Protein AF-A0A0D5ZCA6-F1 (afdb_monomer_lite)

Organism: Paenibacillus polymyxa (strain SC2) (NCBI:txid886882)

Structure (mmCIF, N/CA/C/O backbone):
data_AF-A0A0D5ZCA6-F1
#
_entry.id   AF-A0A0D5ZCA6-F1
#
loop_
_atom_site.group_PDB
_atom_site.id
_atom_site.type_symbol
_atom_site.label_atom_id
_atom_site.label_alt_id
_atom_site.label_comp_id
_atom_site.label_asym_id
_atom_site.label_entity_id
_atom_site.label_seq_id
_atom_site.pdbx_PDB_ins_code
_atom_site.Cartn_x
_atom_site.Cartn_y
_atom_site.Cartn_z
_atom_site.occupancy
_atom_site.B_iso_or_equiv
_atom_site.auth_seq_id
_atom_site.auth_comp_id
_atom_site.auth_asym_id
_atom_site.auth_atom_id
_atom_site.pdbx_PDB_model_num
ATOM 1 N N . MET A 1 1 ? 15.535 -2.802 -39.817 1.00 53.00 1 MET A N 1
ATOM 2 C CA . MET A 1 1 ? 14.939 -2.627 -38.471 1.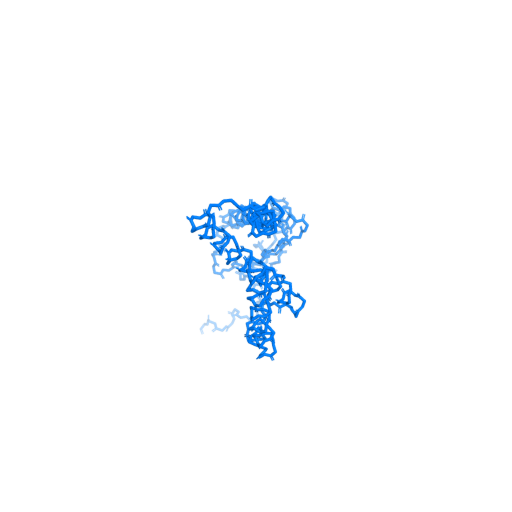00 53.00 1 MET A CA 1
ATOM 3 C C . MET A 1 1 ? 15.968 -3.081 -37.441 1.00 53.00 1 MET A C 1
ATOM 5 O O . MET A 1 1 ? 16.501 -4.169 -37.604 1.00 53.00 1 MET A O 1
ATOM 9 N N . ASN A 1 2 ? 16.336 -2.241 -36.466 1.00 71.12 2 ASN A N 1
ATOM 10 C CA . ASN A 1 2 ? 17.387 -2.561 -35.486 1.00 71.12 2 ASN A CA 1
ATOM 11 C C . ASN A 1 2 ? 17.012 -3.840 -34.716 1.00 71.12 2 ASN A C 1
ATOM 13 O O . ASN A 1 2 ? 16.015 -3.828 -34.000 1.00 71.12 2 ASN A O 1
ATOM 17 N N . ILE A 1 3 ? 17.813 -4.908 -34.817 1.00 79.62 3 ILE A N 1
ATOM 18 C CA . ILE A 1 3 ? 17.619 -6.198 -34.111 1.00 79.62 3 ILE A CA 1
ATOM 19 C C . ILE A 1 3 ? 17.320 -5.984 -32.616 1.00 79.62 3 ILE A C 1
ATOM 21 O O . ILE A 1 3 ? 16.489 -6.660 -32.030 1.00 79.62 3 ILE A O 1
ATOM 25 N N . MET A 1 4 ? 17.917 -4.956 -32.016 1.00 76.25 4 MET A N 1
ATOM 26 C CA . MET A 1 4 ? 17.684 -4.535 -30.630 1.00 76.25 4 MET A CA 1
ATOM 27 C C . MET A 1 4 ? 16.240 -4.140 -30.317 1.00 76.25 4 MET A C 1
ATOM 29 O O . MET A 1 4 ? 15.723 -4.497 -29.267 1.00 76.25 4 MET A O 1
ATOM 33 N N . ILE A 1 5 ? 15.581 -3.420 -31.224 1.00 77.94 5 ILE A N 1
ATOM 34 C CA . ILE A 1 5 ? 14.174 -3.045 -31.056 1.00 77.94 5 ILE A CA 1
ATOM 35 C C . ILE A 1 5 ? 13.321 -4.318 -31.061 1.00 77.94 5 ILE A C 1
ATOM 37 O O . ILE A 1 5 ? 12.431 -4.475 -30.233 1.00 77.94 5 ILE A O 1
ATOM 41 N N . MET A 1 6 ? 13.658 -5.275 -31.928 1.00 84.75 6 MET A N 1
ATOM 42 C CA . MET A 1 6 ? 13.001 -6.579 -31.969 1.00 84.75 6 MET A CA 1
ATOM 43 C C . MET A 1 6 ? 13.236 -7.385 -30.683 1.00 84.75 6 MET A C 1
ATOM 45 O O . MET A 1 6 ? 12.298 -7.987 -30.176 1.00 84.75 6 MET A O 1
ATOM 49 N N . VAL A 1 7 ? 14.441 -7.334 -30.102 1.00 85.56 7 VAL A N 1
ATOM 50 C CA . VAL A 1 7 ? 14.742 -7.946 -28.793 1.00 85.56 7 VAL A CA 1
ATOM 51 C C . VAL A 1 7 ? 13.946 -7.283 -27.665 1.00 85.56 7 VAL A C 1
ATOM 53 O O . VAL A 1 7 ? 13.413 -7.984 -26.810 1.00 85.56 7 VAL A O 1
ATOM 56 N N . GLN A 1 8 ? 13.809 -5.955 -27.667 1.00 85.44 8 GLN A N 1
ATOM 57 C CA . GLN A 1 8 ? 13.038 -5.226 -26.653 1.00 85.44 8 GLN A CA 1
ATOM 58 C C . GLN A 1 8 ? 11.536 -5.504 -26.746 1.00 85.44 8 GLN A C 1
ATOM 60 O O . GLN A 1 8 ? 10.893 -5.743 -25.728 1.00 85.44 8 GLN A O 1
ATOM 65 N N . PHE A 1 9 ? 10.954 -5.510 -27.944 1.00 87.75 9 PHE A N 1
ATOM 66 C CA . PHE A 1 9 ? 9.542 -5.872 -28.096 1.00 87.75 9 PHE A CA 1
ATOM 67 C C . PHE A 1 9 ? 9.306 -7.373 -27.890 1.00 87.75 9 PHE A C 1
ATOM 69 O O . PHE A 1 9 ? 8.279 -7.758 -27.337 1.00 87.75 9 PHE A O 1
ATOM 76 N N . GLY A 1 10 ? 10.272 -8.219 -28.257 1.00 90.31 10 GLY A N 1
ATOM 77 C CA . GLY A 1 10 ? 10.241 -9.652 -27.974 1.00 90.31 10 GLY A CA 1
ATOM 78 C C . GLY A 1 10 ? 10.271 -9.949 -26.474 1.00 90.31 10 GLY A C 1
ATOM 79 O O . GLY A 1 10 ? 9.495 -10.777 -26.000 1.00 90.31 10 GLY A O 1
ATOM 80 N N . SER A 1 11 ? 11.095 -9.231 -25.703 1.00 89.62 11 SER A N 1
ATOM 81 C CA . SER A 1 11 ? 11.112 -9.364 -24.243 1.00 89.62 11 SER A CA 1
ATOM 82 C C . SER A 1 11 ? 9.822 -8.841 -23.613 1.00 89.62 11 SER A C 1
ATOM 84 O O . SER A 1 11 ? 9.292 -9.498 -22.720 1.00 89.62 11 SER A O 1
ATOM 86 N N . LEU A 1 12 ? 9.261 -7.731 -24.111 1.00 91.25 12 LEU A N 1
ATOM 87 C CA . LEU A 1 12 ? 7.948 -7.245 -23.671 1.00 91.25 12 LEU A CA 1
ATOM 88 C C . LEU A 1 12 ? 6.871 -8.312 -23.875 1.00 91.25 12 LEU A C 1
ATOM 90 O O . LEU A 1 12 ? 6.112 -8.600 -22.953 1.00 91.25 12 LEU A O 1
ATOM 94 N N . PHE A 1 13 ? 6.833 -8.916 -25.065 1.00 93.25 13 PHE A N 1
ATOM 95 C CA . PHE A 1 13 ? 5.880 -9.968 -25.396 1.00 93.25 13 PHE A CA 1
ATOM 96 C C . PHE A 1 13 ? 6.045 -11.190 -24.486 1.00 93.25 13 PHE A C 1
ATOM 98 O O . PHE A 1 13 ? 5.057 -11.688 -23.952 1.00 93.25 13 PHE A O 1
ATOM 105 N N . LEU A 1 14 ? 7.283 -11.631 -24.245 1.00 92.31 14 LEU A N 1
ATOM 106 C CA . LEU A 1 14 ? 7.569 -12.754 -23.351 1.00 92.31 14 LEU A CA 1
ATOM 107 C C . LEU A 1 14 ? 7.113 -12.469 -21.911 1.00 92.31 14 LEU A C 1
ATOM 109 O O . LEU A 1 14 ? 6.437 -13.297 -21.304 1.00 92.31 14 LEU A O 1
ATOM 113 N N . ILE A 1 15 ? 7.444 -11.292 -21.371 1.00 92.31 15 ILE A N 1
ATOM 114 C CA . ILE A 1 15 ? 7.051 -10.890 -20.012 1.00 92.31 15 ILE A CA 1
ATOM 115 C C . ILE A 1 15 ? 5.523 -10.788 -19.914 1.00 92.31 15 ILE A C 1
ATOM 117 O O . ILE A 1 15 ? 4.931 -11.262 -18.942 1.00 92.31 15 ILE A O 1
ATOM 121 N N . PHE A 1 16 ? 4.871 -10.224 -20.933 1.00 93.31 16 PHE A N 1
ATOM 122 C CA . PHE A 1 16 ? 3.415 -10.146 -20.998 1.00 93.31 16 PHE A CA 1
ATOM 123 C C . PHE A 1 16 ? 2.771 -11.537 -21.048 1.00 93.31 16 PHE A C 1
ATOM 125 O O . PHE A 1 16 ? 1.800 -11.787 -20.338 1.00 93.31 16 PHE A O 1
ATOM 132 N N . PHE A 1 17 ? 3.332 -12.464 -21.826 1.00 93.25 17 PHE A N 1
ATOM 133 C CA . PHE A 1 17 ? 2.848 -13.841 -21.908 1.00 93.25 17 PHE A CA 1
ATOM 134 C C . PHE A 1 17 ? 2.965 -14.572 -20.563 1.00 93.25 17 PHE A C 1
ATOM 136 O O . PHE A 1 17 ? 2.013 -15.219 -20.127 1.00 93.25 17 PHE A O 1
ATOM 143 N N . ILE A 1 18 ? 4.083 -14.398 -19.850 1.00 90.88 18 ILE A N 1
ATOM 144 C CA . ILE A 1 18 ? 4.253 -14.928 -18.487 1.00 90.88 18 ILE A CA 1
ATOM 145 C C . ILE A 1 18 ? 3.191 -14.338 -17.549 1.00 90.88 18 ILE A C 1
ATOM 147 O O . ILE A 1 18 ? 2.520 -15.081 -16.830 1.00 90.88 18 ILE A O 1
ATOM 151 N N . ALA A 1 19 ? 2.987 -13.019 -17.577 1.00 89.00 19 ALA A N 1
ATOM 152 C CA . ALA A 1 19 ? 1.969 -12.365 -16.757 1.00 89.00 19 ALA A CA 1
ATOM 153 C C . ALA A 1 19 ? 0.547 -12.844 -17.092 1.00 89.00 19 ALA A C 1
ATOM 155 O O . ALA A 1 19 ? -0.269 -13.034 -16.188 1.00 89.00 19 ALA A O 1
ATOM 156 N N . PHE A 1 20 ? 0.260 -13.101 -18.369 1.00 90.19 20 PHE A N 1
ATOM 157 C CA . PHE A 1 20 ? -1.011 -13.659 -18.816 1.00 90.19 20 PHE A CA 1
ATOM 158 C C . PHE A 1 20 ? -1.242 -15.077 -18.275 1.00 90.19 20 PHE A C 1
ATOM 160 O O . PHE A 1 20 ? -2.344 -15.378 -17.808 1.00 90.19 20 PHE A O 1
ATOM 167 N N . ILE A 1 21 ? -0.213 -15.932 -18.273 1.00 89.62 21 ILE A N 1
ATOM 168 C CA . ILE A 1 21 ? -0.284 -17.270 -17.663 1.00 89.62 21 ILE A CA 1
ATOM 169 C C . ILE A 1 21 ? -0.546 -17.155 -16.157 1.00 89.62 21 ILE A C 1
ATOM 171 O O . ILE A 1 21 ? -1.453 -17.812 -15.641 1.00 89.62 21 ILE A O 1
ATOM 175 N N . LEU A 1 22 ? 0.186 -16.283 -15.454 1.00 85.75 22 LEU A N 1
ATOM 176 C CA . LEU A 1 22 ? -0.011 -16.053 -14.018 1.00 85.75 22 LEU A CA 1
ATOM 177 C C . LEU A 1 22 ? -1.433 -15.569 -13.710 1.00 85.75 22 LEU A C 1
ATOM 179 O O . LEU A 1 22 ? -2.072 -16.083 -12.791 1.00 85.75 22 LEU A O 1
ATOM 183 N N . TYR A 1 23 ? -1.973 -14.647 -14.506 1.00 86.62 23 TYR A N 1
ATOM 184 C CA . TYR A 1 23 ? -3.355 -14.198 -14.353 1.00 86.62 23 TYR A CA 1
ATOM 185 C C . TYR A 1 23 ? -4.365 -15.331 -14.602 1.00 86.62 23 TYR A C 1
ATOM 187 O O . TYR A 1 23 ? -5.275 -15.550 -13.794 1.00 86.62 23 TYR A O 1
ATOM 195 N N . SER A 1 24 ? -4.174 -16.080 -15.693 1.00 86.38 24 SER A N 1
ATOM 196 C CA . SER A 1 24 ? -5.063 -17.168 -16.125 1.00 86.38 24 SER A CA 1
ATOM 197 C C . SER A 1 24 ? -5.084 -18.337 -15.144 1.00 86.38 24 SER A C 1
ATOM 199 O O . SER A 1 24 ? -6.135 -18.938 -14.929 1.00 86.38 24 SER A O 1
ATOM 201 N N . SER A 1 25 ? -3.958 -18.609 -14.482 1.00 85.44 25 SER A N 1
ATOM 202 C CA . SER A 1 25 ? -3.848 -19.635 -13.438 1.00 85.44 25 SER A CA 1
ATOM 203 C C . SER A 1 25 ? -4.675 -19.330 -12.181 1.00 85.44 25 SER A C 1
ATOM 205 O O . SER A 1 25 ? -4.820 -20.193 -11.319 1.00 85.44 25 SER A O 1
ATOM 207 N N . ARG A 1 26 ? -5.244 -18.118 -12.063 1.00 82.12 26 ARG A N 1
ATOM 208 C CA . ARG A 1 26 ? -6.082 -17.678 -10.933 1.00 82.12 26 ARG A CA 1
ATOM 209 C C . ARG A 1 26 ? -5.415 -17.832 -9.561 1.00 82.12 26 ARG A C 1
ATOM 211 O O . ARG A 1 26 ? -6.122 -17.826 -8.556 1.00 82.12 26 ARG A O 1
ATOM 218 N N . LEU A 1 27 ? -4.081 -17.882 -9.493 1.00 76.19 27 LEU A N 1
ATOM 219 C CA . LEU A 1 27 ? -3.329 -17.952 -8.229 1.00 76.19 27 LEU A CA 1
ATOM 220 C C . LEU A 1 27 ? -3.713 -16.826 -7.256 1.00 76.19 27 LEU A C 1
ATOM 222 O O . LEU A 1 27 ? -3.739 -17.016 -6.046 1.00 76.19 27 LEU A O 1
ATOM 226 N N . TRP A 1 28 ? -4.110 -15.670 -7.787 1.00 71.94 28 TRP A N 1
ATOM 227 C CA . TRP A 1 28 ? -4.589 -14.530 -7.010 1.00 71.94 28 TRP A CA 1
ATOM 228 C C . TRP A 1 28 ? -5.904 -14.777 -6.252 1.00 71.94 28 TRP A C 1
ATOM 230 O O . TRP A 1 28 ? -6.159 -14.106 -5.257 1.00 71.94 28 TRP A O 1
ATOM 240 N N . LYS A 1 29 ? -6.735 -15.743 -6.668 1.00 76.88 29 LYS A N 1
ATOM 241 C CA . LYS A 1 29 ? -7.964 -16.087 -5.934 1.00 76.88 29 LYS A CA 1
ATOM 242 C C . LYS A 1 29 ? -7.675 -16.770 -4.600 1.00 76.88 29 LYS A C 1
ATOM 244 O O . LYS A 1 29 ? -8.510 -16.700 -3.708 1.00 76.88 29 LYS A O 1
ATOM 249 N N . VAL A 1 30 ? -6.509 -17.404 -4.461 1.00 73.25 30 VAL A N 1
ATOM 250 C CA . VAL A 1 30 ? -6.130 -18.143 -3.248 1.00 73.25 30 VAL A CA 1
ATOM 251 C C . VAL A 1 30 ? -5.893 -17.198 -2.067 1.00 73.25 30 VAL A C 1
ATOM 253 O O . VAL A 1 30 ? -6.158 -17.573 -0.932 1.00 73.25 30 VAL A O 1
ATOM 256 N N . SER A 1 31 ? -5.447 -15.961 -2.313 1.00 67.31 31 SER A N 1
ATOM 257 C CA . SER A 1 31 ? -5.185 -14.998 -1.237 1.00 67.31 31 SER A CA 1
ATOM 258 C C . SER A 1 31 ? -6.423 -14.225 -0.784 1.00 67.31 31 SER A C 1
ATOM 260 O O . SER A 1 31 ? -6.408 -13.692 0.318 1.00 67.31 31 SER A O 1
ATOM 262 N N . GLY A 1 32 ? -7.475 -14.113 -1.606 1.00 67.81 32 GLY A N 1
ATOM 263 C CA . GLY A 1 32 ? -8.698 -13.355 -1.285 1.00 67.81 32 GLY A CA 1
ATOM 264 C C . GLY A 1 32 ? -8.504 -11.848 -1.036 1.00 67.81 32 GLY A C 1
ATOM 265 O O . GLY A 1 32 ? -9.475 -11.143 -0.781 1.00 67.81 32 GLY A O 1
ATOM 266 N N . LEU A 1 33 ? -7.267 -11.347 -1.119 1.00 66.19 33 LEU A N 1
ATOM 267 C CA . LEU A 1 33 ? -6.875 -9.986 -0.739 1.00 66.19 33 LEU A CA 1
ATOM 268 C C . LEU A 1 33 ? -7.038 -8.960 -1.866 1.00 66.19 33 LEU A C 1
ATOM 270 O O . LEU A 1 33 ? -7.032 -7.763 -1.597 1.00 66.19 33 LEU A O 1
ATOM 274 N N . PHE A 1 34 ? -7.158 -9.407 -3.118 1.00 74.44 34 PHE A N 1
ATOM 275 C CA . PHE A 1 34 ? -7.150 -8.523 -4.283 1.00 74.44 34 PHE A CA 1
ATOM 276 C C . PHE A 1 34 ? -8.314 -8.819 -5.226 1.00 74.44 34 PHE A C 1
ATOM 278 O O . PHE A 1 34 ? -8.567 -9.975 -5.582 1.00 74.44 34 PHE A O 1
ATOM 285 N N . GLY A 1 35 ? -9.002 -7.761 -5.665 1.00 80.12 35 GLY A N 1
ATOM 286 C CA . GLY A 1 35 ? -9.995 -7.850 -6.727 1.00 80.12 35 GLY A CA 1
ATOM 287 C C . GLY A 1 35 ? -9.344 -8.169 -8.075 1.00 80.12 35 GLY A C 1
ATOM 288 O O . GLY A 1 35 ? -8.170 -7.886 -8.306 1.00 80.12 35 GLY A O 1
ATOM 289 N N . SER A 1 36 ? -10.115 -8.734 -9.009 1.00 81.00 36 SER A N 1
ATOM 290 C CA . SER A 1 36 ? -9.602 -9.071 -10.349 1.00 81.00 36 SER A CA 1
ATOM 291 C C . SER A 1 36 ? -9.023 -7.859 -11.098 1.00 81.00 36 SER A C 1
ATOM 293 O O . SER A 1 36 ? -8.007 -7.997 -11.778 1.00 81.00 36 SER A O 1
ATOM 295 N N . SER A 1 37 ? -9.618 -6.673 -10.927 1.00 83.44 37 SER A N 1
ATOM 296 C CA . SER A 1 37 ? -9.130 -5.401 -11.476 1.00 83.44 37 SER A CA 1
ATOM 297 C C . SER A 1 37 ? -7.778 -4.993 -10.894 1.00 83.44 37 SER A C 1
ATOM 299 O O . SER A 1 37 ? -6.893 -4.549 -11.628 1.00 83.44 37 SER A O 1
ATOM 301 N N . ASP A 1 38 ? -7.603 -5.175 -9.585 1.00 83.94 38 ASP A N 1
ATOM 302 C CA . ASP A 1 38 ? -6.389 -4.779 -8.872 1.00 83.94 38 ASP A CA 1
ATOM 303 C C . ASP A 1 38 ? -5.223 -5.665 -9.293 1.00 83.94 38 ASP A C 1
ATOM 305 O O . ASP A 1 38 ? -4.134 -5.171 -9.581 1.00 83.94 38 ASP A O 1
ATOM 309 N N . VAL A 1 39 ? -5.477 -6.969 -9.430 1.00 85.94 39 VAL A N 1
ATOM 310 C CA . VAL A 1 39 ? -4.483 -7.942 -9.894 1.00 85.94 39 VAL A CA 1
ATOM 311 C C . VAL A 1 39 ? -4.025 -7.628 -11.316 1.00 85.94 39 VAL A C 1
ATOM 313 O O . VAL A 1 39 ? -2.822 -7.620 -11.567 1.00 85.94 39 VAL A O 1
ATOM 316 N N . ILE A 1 40 ? -4.948 -7.329 -12.240 1.00 87.94 40 ILE A N 1
ATOM 317 C CA . ILE A 1 40 ? -4.586 -6.938 -13.615 1.00 87.94 40 ILE A CA 1
ATOM 318 C C . ILE A 1 40 ? -3.726 -5.674 -13.593 1.00 87.94 40 ILE A C 1
ATOM 320 O O . ILE A 1 40 ? -2.693 -5.620 -14.259 1.00 87.94 40 ILE A O 1
ATOM 324 N N . SER A 1 41 ? -4.128 -4.669 -12.811 1.00 87.56 41 SER A N 1
ATOM 325 C CA . SER A 1 41 ? -3.387 -3.413 -12.692 1.00 87.56 41 SER A CA 1
ATOM 326 C C . SER A 1 41 ? -1.973 -3.638 -12.150 1.00 87.56 41 SER A C 1
ATOM 328 O O . SER A 1 41 ? -1.014 -3.108 -12.711 1.00 87.56 41 SER A O 1
ATOM 330 N N . ILE A 1 42 ? -1.818 -4.456 -11.105 1.00 87.25 42 ILE A N 1
ATOM 331 C CA . ILE A 1 42 ? -0.514 -4.800 -10.521 1.00 87.25 42 ILE A CA 1
ATOM 332 C C . ILE A 1 42 ? 0.348 -5.561 -11.533 1.00 87.25 42 ILE A C 1
ATOM 334 O O . ILE A 1 42 ? 1.505 -5.197 -11.735 1.00 87.25 42 ILE A O 1
ATOM 338 N N . LEU A 1 43 ? -0.210 -6.577 -12.199 1.00 89.44 43 LEU A N 1
ATOM 339 C CA . LEU A 1 43 ? 0.514 -7.368 -13.195 1.00 89.44 43 LEU A CA 1
ATOM 340 C C . LEU A 1 43 ? 0.975 -6.511 -14.373 1.00 89.44 43 LEU A C 1
ATOM 342 O O . LEU A 1 43 ? 2.132 -6.608 -14.768 1.00 89.44 43 LEU A O 1
ATOM 346 N N . LEU A 1 44 ? 0.117 -5.632 -14.897 1.00 89.44 44 LEU A N 1
ATOM 347 C CA . LEU A 1 44 ? 0.484 -4.728 -15.987 1.00 89.44 44 LEU A CA 1
ATOM 348 C C . LEU A 1 44 ? 1.621 -3.784 -15.569 1.00 89.44 44 LEU A C 1
ATOM 350 O O . LEU A 1 44 ? 2.581 -3.601 -16.315 1.00 89.44 44 LEU A O 1
ATOM 354 N N . GLN A 1 45 ? 1.536 -3.207 -14.367 1.00 90.31 45 GLN A N 1
ATOM 355 C CA . GLN A 1 45 ? 2.593 -2.342 -13.836 1.00 90.31 45 GLN A CA 1
ATOM 356 C C . GLN A 1 45 ? 3.912 -3.109 -13.684 1.00 90.31 45 GLN A C 1
ATOM 358 O O . GLN A 1 45 ? 4.959 -2.597 -14.075 1.00 90.31 45 GLN A O 1
ATOM 363 N N . LEU A 1 46 ? 3.859 -4.349 -13.187 1.00 89.94 46 LEU A N 1
ATOM 364 C CA . LEU A 1 46 ? 5.028 -5.213 -13.051 1.00 89.94 46 LEU A CA 1
ATOM 365 C C . LEU A 1 46 ? 5.653 -5.534 -14.415 1.00 89.94 46 LEU A C 1
ATOM 367 O O . LEU A 1 46 ? 6.853 -5.345 -14.582 1.00 89.94 46 LEU A O 1
ATOM 371 N N . VAL A 1 47 ? 4.844 -5.921 -15.408 1.00 92.69 47 VAL A N 1
ATOM 372 C CA . VAL A 1 47 ? 5.299 -6.177 -16.786 1.00 92.69 47 VAL A CA 1
ATOM 373 C C . VAL A 1 47 ? 6.042 -4.966 -17.345 1.00 92.69 47 VAL A C 1
ATOM 375 O O . VAL A 1 47 ? 7.154 -5.108 -17.853 1.00 92.69 47 VAL A O 1
ATOM 378 N N . LEU A 1 48 ? 5.454 -3.773 -17.222 1.00 91.38 48 LEU A N 1
ATOM 379 C CA . LEU A 1 48 ? 6.032 -2.540 -17.757 1.00 91.38 48 LEU A CA 1
ATOM 380 C C . LEU A 1 48 ? 7.330 -2.144 -17.043 1.00 91.38 48 LEU A C 1
ATOM 382 O O . 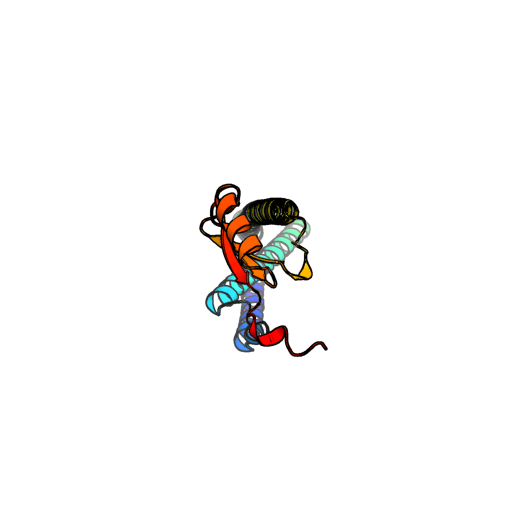LEU A 1 48 ? 8.288 -1.756 -17.710 1.00 91.38 48 LEU A O 1
ATOM 386 N N . ILE A 1 49 ? 7.389 -2.266 -15.713 1.00 91.94 49 ILE A N 1
ATOM 387 C CA . ILE A 1 49 ? 8.599 -1.964 -14.933 1.00 91.94 49 ILE A CA 1
ATOM 388 C C . ILE A 1 49 ? 9.709 -2.964 -15.257 1.00 91.94 49 ILE A C 1
ATOM 390 O O . ILE A 1 49 ? 10.832 -2.553 -15.548 1.00 91.94 49 ILE A O 1
ATOM 394 N N . THR A 1 50 ? 9.412 -4.266 -15.241 1.00 91.94 50 THR A N 1
ATOM 395 C CA . THR A 1 50 ? 10.393 -5.311 -15.561 1.00 91.94 50 THR A CA 1
ATOM 396 C C . THR A 1 50 ? 10.925 -5.130 -16.976 1.00 91.94 50 THR A C 1
ATOM 398 O O . THR A 1 50 ? 12.138 -5.156 -17.182 1.00 91.94 50 THR A O 1
ATOM 401 N N . TRP A 1 51 ? 10.043 -4.871 -17.944 1.00 93.62 51 TRP A N 1
ATOM 402 C CA . TRP A 1 51 ? 10.453 -4.584 -19.312 1.00 93.62 51 TRP A CA 1
ATOM 403 C C . TRP A 1 51 ? 11.328 -3.333 -19.413 1.00 93.62 51 TRP A C 1
ATOM 405 O O . TRP A 1 51 ? 12.336 -3.357 -20.121 1.00 93.62 51 TRP A O 1
ATOM 415 N N . ALA A 1 52 ? 10.980 -2.254 -18.708 1.00 91.94 52 ALA A N 1
ATOM 416 C CA . ALA A 1 52 ? 11.772 -1.030 -18.710 1.00 91.94 52 ALA A CA 1
ATOM 417 C C . ALA A 1 52 ? 13.174 -1.275 -18.127 1.00 91.94 52 ALA A C 1
ATOM 419 O O . ALA A 1 52 ? 14.169 -0.875 -18.726 1.00 91.94 52 ALA A O 1
ATOM 420 N N . ILE A 1 53 ? 13.282 -2.008 -17.017 1.00 91.56 53 ILE A N 1
ATOM 421 C CA . ILE A 1 53 ? 14.577 -2.362 -16.420 1.00 91.56 53 ILE A CA 1
ATOM 422 C C . ILE A 1 53 ? 15.420 -3.175 -17.411 1.00 91.56 53 ILE A C 1
ATOM 424 O O . ILE A 1 53 ? 16.558 -2.804 -17.698 1.00 91.56 53 ILE A O 1
ATOM 428 N N . VAL A 1 54 ? 14.853 -4.239 -17.989 1.00 91.00 54 VAL A N 1
ATOM 429 C CA . VAL A 1 54 ? 15.546 -5.072 -18.987 1.00 91.00 54 VAL A CA 1
ATOM 430 C C . VAL A 1 54 ? 15.974 -4.233 -20.194 1.00 91.00 54 VAL A C 1
ATOM 432 O O . VAL A 1 54 ? 17.122 -4.312 -20.628 1.00 91.00 54 VAL A O 1
ATOM 435 N N . SER A 1 55 ? 15.083 -3.389 -20.713 1.00 90.19 55 SER A N 1
ATOM 436 C CA . SER A 1 55 ? 15.355 -2.538 -21.875 1.00 90.19 55 SER A CA 1
ATOM 437 C C . SER A 1 55 ? 16.459 -1.522 -21.606 1.00 90.19 55 SER A C 1
ATOM 439 O O . SER A 1 55 ? 17.328 -1.347 -22.461 1.00 90.19 55 SER A O 1
ATOM 441 N N . PHE A 1 56 ? 16.472 -0.917 -20.415 1.00 90.06 56 PHE A N 1
ATOM 442 C CA . PHE A 1 56 ? 17.524 -0.004 -19.979 1.00 90.06 56 PHE A CA 1
ATOM 443 C C . PHE A 1 56 ? 18.891 -0.697 -19.944 1.00 90.06 56 PHE A C 1
ATOM 445 O O . PHE A 1 56 ? 19.842 -0.181 -20.532 1.00 90.06 56 PHE A O 1
ATOM 452 N N . PHE A 1 57 ? 18.989 -1.887 -19.339 1.00 88.88 57 PHE A N 1
ATOM 453 C CA . PHE A 1 57 ? 20.245 -2.645 -19.299 1.00 88.88 57 PHE A CA 1
ATOM 454 C C . PHE A 1 57 ? 20.714 -3.082 -20.691 1.00 88.88 57 PHE A C 1
ATOM 456 O O . PHE A 1 57 ? 21.900 -2.961 -20.999 1.00 88.88 57 PHE A O 1
ATOM 463 N N . VAL A 1 58 ? 19.799 -3.518 -21.564 1.00 87.00 58 VAL A N 1
ATOM 464 C CA . VAL A 1 58 ? 20.116 -3.832 -22.969 1.00 87.00 58 VAL A CA 1
ATOM 465 C C . VAL A 1 58 ? 20.670 -2.599 -23.697 1.00 87.00 58 VAL A C 1
ATOM 467 O O . VAL A 1 58 ? 21.662 -2.704 -24.421 1.00 87.00 58 VAL A O 1
ATOM 470 N N . GLY A 1 59 ? 20.075 -1.422 -23.479 1.00 85.25 59 GLY A N 1
ATOM 471 C CA . GLY A 1 59 ? 20.572 -0.157 -24.022 1.00 85.25 59 GLY A CA 1
ATOM 472 C C . GLY A 1 59 ? 21.965 0.213 -23.500 1.00 85.25 59 GLY A C 1
ATOM 473 O O . GLY A 1 59 ? 22.828 0.611 -24.283 1.00 85.25 59 GLY A O 1
ATOM 474 N N . LEU A 1 60 ? 22.207 0.008 -22.202 1.00 86.62 60 LEU A N 1
ATOM 475 C CA . LEU A 1 60 ? 23.481 0.300 -21.540 1.00 86.62 60 LEU A CA 1
ATOM 476 C C . LEU A 1 60 ? 24.611 -0.593 -22.079 1.00 86.62 60 LEU A C 1
ATOM 478 O O . LEU A 1 60 ? 25.658 -0.087 -22.480 1.00 86.62 60 LEU A O 1
ATOM 482 N N . ILE A 1 61 ? 24.368 -1.904 -22.197 1.00 86.06 61 ILE A N 1
ATOM 483 C CA . ILE A 1 61 ? 25.314 -2.860 -22.801 1.00 86.06 61 ILE A CA 1
ATOM 484 C C . ILE A 1 61 ? 25.659 -2.440 -24.235 1.00 86.06 61 ILE A C 1
ATOM 486 O O . ILE A 1 61 ? 26.825 -2.451 -24.630 1.00 86.06 61 ILE A O 1
ATOM 490 N N . LYS A 1 62 ? 24.661 -2.015 -25.016 1.00 79.62 62 LYS A N 1
ATOM 491 C CA . LYS A 1 62 ? 24.883 -1.573 -26.395 1.00 79.62 62 LYS A CA 1
ATOM 492 C C . LYS A 1 62 ? 25.782 -0.341 -26.479 1.00 79.62 62 LYS A C 1
ATOM 494 O O . LYS A 1 62 ? 26.642 -0.298 -27.354 1.00 79.62 62 LYS A O 1
ATOM 499 N N . MET A 1 63 ? 25.583 0.640 -25.596 1.00 82.38 63 MET A N 1
ATOM 500 C CA . MET A 1 63 ? 26.421 1.844 -25.540 1.00 82.38 63 MET A CA 1
ATOM 501 C C . MET A 1 63 ? 27.896 1.518 -25.297 1.00 82.38 63 MET A C 1
ATOM 503 O O . MET A 1 63 ? 28.759 2.215 -25.816 1.00 82.38 63 MET A O 1
ATOM 507 N N . ILE A 1 64 ? 28.175 0.467 -24.524 1.00 83.50 64 ILE A N 1
ATOM 508 C CA . ILE A 1 64 ? 29.543 0.034 -24.221 1.00 83.50 64 ILE A CA 1
ATOM 509 C C . ILE A 1 64 ? 30.171 -0.691 -25.420 1.00 83.50 64 ILE A C 1
ATOM 511 O O . ILE A 1 64 ? 31.347 -0.494 -25.709 1.00 83.50 64 ILE A O 1
ATOM 515 N N . ILE A 1 65 ? 29.397 -1.527 -26.120 1.00 83.69 65 ILE A N 1
ATOM 516 C CA . ILE A 1 65 ? 29.914 -2.396 -27.193 1.00 83.69 65 ILE A CA 1
ATOM 517 C C . ILE A 1 65 ? 30.037 -1.661 -28.536 1.00 83.69 65 ILE A C 1
ATOM 519 O O . ILE A 1 65 ? 30.923 -1.976 -29.328 1.00 83.69 65 ILE A O 1
ATOM 523 N N . VAL A 1 66 ? 29.149 -0.706 -28.826 1.00 81.06 66 VAL A N 1
ATOM 524 C CA . VAL A 1 66 ? 29.066 -0.053 -30.141 1.00 81.06 66 VAL A CA 1
ATOM 525 C C . VAL A 1 66 ? 29.353 1.439 -30.012 1.00 81.06 66 VAL A C 1
ATOM 527 O O . VAL A 1 66 ? 28.564 2.184 -29.430 1.00 81.06 66 VAL A O 1
ATOM 530 N N . SER A 1 67 ? 30.442 1.900 -30.629 1.00 64.88 67 SER A N 1
ATOM 531 C CA . SER A 1 67 ? 30.699 3.327 -30.820 1.00 64.88 67 SER A CA 1
ATOM 532 C C . SER A 1 67 ? 29.777 3.892 -31.913 1.00 64.88 67 SER A C 1
ATOM 534 O O . SER A 1 67 ? 29.642 3.319 -32.991 1.00 64.88 67 SER A O 1
ATOM 536 N N . GLY A 1 68 ? 29.106 5.018 -31.636 1.00 68.12 68 GLY A N 1
ATOM 537 C CA . GLY A 1 68 ? 28.289 5.730 -32.632 1.00 68.12 68 GLY A CA 1
ATOM 538 C C . GLY A 1 68 ? 26.810 5.329 -32.696 1.00 68.12 68 GLY A C 1
ATOM 539 O O . GLY A 1 68 ? 26.279 5.043 -33.769 1.00 68.12 68 GLY A O 1
ATOM 540 N N . LEU A 1 69 ? 26.104 5.333 -31.562 1.00 72.44 69 LEU A N 1
ATOM 541 C CA . LEU A 1 69 ? 24.651 5.143 -31.560 1.00 72.44 69 LEU A CA 1
ATOM 542 C C . LEU A 1 69 ? 23.908 6.379 -32.074 1.00 72.44 69 LEU A C 1
ATOM 544 O O . LEU A 1 69 ? 24.091 7.486 -31.575 1.00 72.44 69 LEU A O 1
ATOM 548 N N . ALA A 1 70 ? 22.989 6.166 -33.018 1.00 81.38 70 ALA A N 1
ATOM 549 C CA . ALA A 1 70 ? 22.035 7.192 -33.420 1.00 81.38 70 ALA A CA 1
ATOM 550 C C . ALA A 1 70 ? 21.185 7.635 -32.217 1.00 81.38 70 ALA A C 1
ATOM 552 O O . ALA A 1 70 ? 20.663 6.793 -31.478 1.00 81.38 70 ALA A O 1
ATOM 553 N N . VAL A 1 71 ? 20.979 8.947 -32.069 1.00 79.50 71 VAL A N 1
ATOM 554 C CA . VAL A 1 71 ? 20.199 9.551 -30.972 1.00 79.50 71 VAL A CA 1
ATOM 555 C C . VAL A 1 71 ? 18.810 8.914 -30.841 1.00 79.50 71 VAL A C 1
ATOM 557 O O . VAL A 1 71 ? 18.383 8.586 -29.738 1.00 79.50 71 VAL A O 1
ATOM 560 N N . SER A 1 72 ? 18.136 8.635 -31.962 1.00 79.19 72 SER A N 1
ATOM 561 C CA . SER A 1 72 ? 16.827 7.962 -31.980 1.00 79.19 72 SER A CA 1
ATOM 562 C C . SER A 1 72 ? 16.852 6.579 -31.326 1.00 79.19 72 SER A C 1
ATOM 564 O O . SER A 1 72 ? 15.900 6.186 -30.656 1.00 79.19 72 SER A O 1
ATOM 566 N N . THR A 1 73 ? 17.956 5.846 -31.474 1.00 79.56 73 THR A N 1
ATOM 567 C CA . THR A 1 73 ? 18.116 4.535 -30.846 1.00 79.56 73 THR A CA 1
ATOM 568 C C . THR A 1 73 ? 18.332 4.683 -29.347 1.00 79.56 73 THR A C 1
ATOM 570 O O . THR A 1 73 ? 17.691 3.964 -28.595 1.00 79.56 73 THR A O 1
ATOM 573 N N . ILE A 1 74 ? 19.143 5.652 -28.908 1.00 82.19 74 ILE A N 1
ATOM 574 C CA . ILE A 1 74 ? 19.385 5.932 -27.481 1.00 82.19 74 ILE A CA 1
ATOM 575 C C . ILE A 1 74 ? 18.077 6.313 -26.769 1.00 82.19 74 ILE A C 1
ATOM 577 O O . ILE A 1 74 ? 17.770 5.788 -25.696 1.00 82.19 74 ILE A O 1
ATOM 581 N N . VAL A 1 75 ? 17.272 7.183 -27.386 1.00 83.06 75 VAL A N 1
ATOM 582 C CA . VAL A 1 75 ? 15.980 7.617 -26.830 1.00 83.06 75 VAL A CA 1
ATOM 583 C C . VAL A 1 75 ? 15.016 6.439 -26.677 1.00 83.06 75 VAL A C 1
ATOM 585 O O . VAL A 1 75 ? 14.402 6.292 -25.622 1.00 83.06 75 VAL A O 1
ATOM 588 N N . LEU A 1 76 ? 14.910 5.568 -27.684 1.00 81.88 76 LEU A N 1
ATOM 589 C CA . LEU A 1 76 ? 14.027 4.400 -27.622 1.00 81.88 76 LEU A CA 1
ATOM 590 C C . LEU A 1 76 ? 14.526 3.342 -26.630 1.00 81.88 76 LEU A C 1
ATOM 592 O O . LEU A 1 76 ? 13.728 2.794 -25.874 1.00 81.88 76 LEU A O 1
ATOM 596 N N . THR A 1 77 ? 15.833 3.060 -26.608 1.00 82.62 77 THR A N 1
ATOM 597 C CA . THR A 1 77 ? 16.370 1.954 -25.80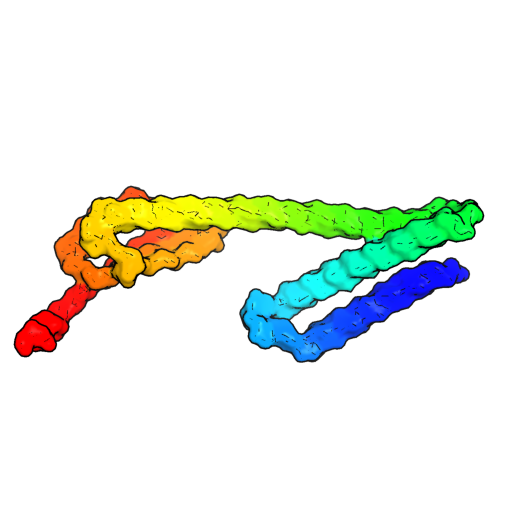8 1.00 82.62 77 THR A CA 1
ATOM 598 C C . THR A 1 77 ? 16.619 2.314 -24.351 1.00 82.62 77 THR A C 1
ATOM 600 O O . THR A 1 77 ? 16.644 1.415 -23.520 1.00 82.62 77 THR A O 1
ATOM 603 N N . MET A 1 78 ? 16.834 3.593 -24.035 1.00 85.62 78 MET A N 1
ATOM 604 C CA . MET A 1 78 ? 17.150 4.049 -22.676 1.00 85.62 78 MET A CA 1
ATOM 605 C C . MET A 1 78 ? 16.216 5.163 -22.214 1.00 85.62 78 MET A C 1
ATOM 607 O O . MET A 1 78 ? 15.696 5.078 -21.108 1.00 85.62 78 MET A O 1
ATOM 611 N N . GLY A 1 79 ? 15.945 6.166 -23.054 1.00 87.94 79 GLY A N 1
ATOM 612 C CA . GLY A 1 79 ? 15.095 7.305 -22.685 1.00 87.94 79 GLY A CA 1
ATOM 613 C C . GLY A 1 79 ? 13.688 6.893 -22.239 1.00 87.94 79 GLY A C 1
ATOM 614 O O . GLY A 1 79 ? 13.284 7.207 -21.120 1.00 87.94 79 GLY A O 1
ATOM 615 N N . ILE A 1 80 ? 12.961 6.142 -23.074 1.00 89.00 80 ILE A N 1
ATOM 616 C CA . ILE A 1 80 ? 11.607 5.661 -22.744 1.00 89.00 80 ILE A CA 1
ATOM 617 C C . ILE A 1 80 ? 11.615 4.771 -21.485 1.00 89.00 80 ILE A C 1
ATOM 619 O O . ILE A 1 80 ? 10.836 5.048 -20.568 1.00 89.00 80 ILE A O 1
ATOM 623 N N . PRO A 1 81 ? 12.491 3.753 -21.369 1.00 90.69 81 PRO A N 1
ATOM 624 C CA . PRO A 1 81 ? 12.595 2.968 -20.144 1.00 90.69 81 PRO A CA 1
ATOM 625 C C . PRO A 1 81 ? 12.899 3.778 -18.880 1.00 90.69 81 PRO A C 1
ATOM 627 O O . PRO A 1 81 ? 12.261 3.553 -17.854 1.00 90.69 81 PRO A O 1
ATOM 630 N N . ILE A 1 82 ? 13.818 4.746 -18.942 1.00 92.69 82 ILE A N 1
ATOM 631 C CA . ILE A 1 82 ? 14.147 5.618 -17.802 1.00 92.69 82 ILE A CA 1
ATOM 632 C C . ILE A 1 82 ? 12.927 6.437 -17.386 1.00 92.69 82 ILE A C 1
ATOM 634 O O . ILE A 1 82 ? 12.637 6.524 -16.194 1.00 92.69 82 ILE A O 1
ATOM 638 N N . LEU A 1 83 ? 12.188 7.007 -18.344 1.00 93.19 83 LEU A N 1
ATOM 639 C CA . LEU A 1 83 ? 10.971 7.765 -18.048 1.00 93.19 83 LEU A CA 1
ATOM 640 C C . LEU A 1 83 ? 9.909 6.892 -17.370 1.00 93.19 83 LEU A C 1
ATOM 642 O O . LEU A 1 83 ? 9.286 7.335 -16.405 1.00 93.19 83 LEU A O 1
ATOM 646 N N . LEU A 1 84 ? 9.736 5.644 -17.817 1.00 92.31 84 LEU A N 1
ATOM 647 C CA . LEU A 1 84 ? 8.827 4.697 -17.167 1.00 92.31 84 LEU A CA 1
ATOM 648 C C . LEU A 1 84 ? 9.283 4.352 -15.747 1.00 92.31 84 LEU A C 1
ATOM 650 O O . LEU A 1 84 ? 8.477 4.415 -14.818 1.00 92.31 84 LEU A O 1
ATOM 654 N N . ILE A 1 85 ? 10.567 4.037 -15.558 1.00 92.38 85 ILE A N 1
ATOM 655 C CA . ILE A 1 85 ? 11.134 3.747 -14.234 1.00 92.38 85 ILE A CA 1
ATOM 656 C C . ILE A 1 85 ? 10.936 4.947 -13.303 1.00 92.38 85 ILE A C 1
ATOM 658 O O . ILE A 1 85 ? 10.471 4.772 -12.175 1.00 92.38 85 ILE A O 1
ATOM 662 N N . ALA A 1 86 ? 11.223 6.164 -13.770 1.00 93.25 86 ALA A N 1
ATOM 663 C CA . ALA A 1 86 ? 11.042 7.391 -13.000 1.00 93.25 86 ALA A CA 1
ATOM 664 C C . ALA A 1 86 ? 9.568 7.613 -12.621 1.00 93.25 86 ALA A C 1
ATOM 666 O O . ALA A 1 86 ? 9.264 7.836 -11.448 1.00 93.25 86 ALA A O 1
ATOM 667 N N . PHE A 1 87 ? 8.644 7.478 -13.578 1.00 93.81 87 PHE A N 1
ATOM 668 C CA . PHE A 1 87 ? 7.204 7.601 -13.339 1.00 93.81 87 PHE A CA 1
ATOM 669 C C . PHE A 1 87 ? 6.712 6.620 -12.265 1.00 93.81 87 PHE A C 1
ATOM 671 O O . PHE A 1 87 ? 6.048 7.024 -11.303 1.00 93.81 87 PHE A O 1
ATOM 678 N N . PHE A 1 88 ? 7.075 5.340 -12.385 1.00 91.06 88 PHE A N 1
ATOM 679 C CA . PHE A 1 88 ? 6.682 4.327 -11.408 1.00 91.06 88 PHE A CA 1
ATOM 680 C C . PHE A 1 88 ? 7.342 4.542 -10.047 1.00 91.06 88 PHE A C 1
ATOM 682 O O . PHE A 1 88 ? 6.674 4.393 -9.025 1.00 91.06 88 PHE A O 1
ATOM 689 N N . SER A 1 89 ? 8.604 4.970 -10.013 1.00 89.31 89 SER A N 1
ATOM 690 C CA . SER A 1 89 ? 9.315 5.275 -8.764 1.00 89.31 89 SER A CA 1
ATOM 691 C C . SER A 1 89 ? 8.651 6.424 -8.005 1.00 89.31 89 SER A C 1
ATOM 693 O O . SER A 1 89 ? 8.410 6.307 -6.804 1.00 89.31 89 SER A O 1
ATOM 695 N N . ILE A 1 90 ? 8.270 7.501 -8.702 1.00 92.69 90 ILE A N 1
ATOM 696 C CA . ILE A 1 90 ? 7.533 8.632 -8.114 1.00 92.69 90 ILE A CA 1
ATOM 697 C C . ILE A 1 90 ? 6.179 8.166 -7.569 1.00 92.69 90 ILE A C 1
ATOM 699 O O . ILE A 1 90 ? 5.808 8.512 -6.444 1.00 92.69 90 ILE A O 1
ATOM 703 N N . LYS A 1 91 ? 5.446 7.352 -8.339 1.00 89.88 91 LYS A N 1
ATOM 704 C CA . LYS A 1 91 ? 4.152 6.800 -7.916 1.00 89.88 91 LYS A CA 1
ATOM 705 C C . LYS A 1 91 ? 4.290 5.942 -6.653 1.00 89.88 91 LYS A C 1
ATOM 707 O O . LYS A 1 91 ? 3.513 6.126 -5.715 1.00 89.88 91 LYS A O 1
ATOM 712 N N . ILE A 1 92 ? 5.283 5.051 -6.607 1.00 88.38 92 ILE A N 1
ATOM 713 C CA . ILE A 1 92 ? 5.567 4.190 -5.447 1.00 88.38 92 ILE A CA 1
ATOM 714 C C . ILE A 1 92 ? 5.944 5.040 -4.235 1.00 88.38 92 ILE A C 1
ATOM 716 O O . ILE A 1 92 ? 5.385 4.842 -3.159 1.00 88.38 92 ILE A O 1
ATOM 720 N N . TYR A 1 93 ? 6.836 6.018 -4.408 1.00 89.56 93 TYR A N 1
ATOM 721 C CA . TYR A 1 93 ? 7.276 6.892 -3.322 1.00 89.56 93 TYR A CA 1
ATOM 722 C C . TYR A 1 93 ? 6.116 7.697 -2.726 1.00 89.56 93 TYR A C 1
ATOM 724 O O . TYR A 1 93 ? 5.950 7.758 -1.505 1.00 89.56 93 TYR A O 1
ATOM 732 N N . ARG A 1 94 ? 5.262 8.265 -3.586 1.00 89.75 94 ARG A N 1
ATOM 733 C CA . ARG A 1 94 ? 4.061 8.987 -3.156 1.00 89.75 94 ARG A CA 1
ATOM 734 C C . ARG A 1 94 ? 3.113 8.074 -2.381 1.00 89.75 94 ARG A C 1
ATOM 736 O O . ARG A 1 94 ? 2.640 8.469 -1.318 1.00 89.75 94 ARG A O 1
ATOM 743 N N . ASN A 1 95 ? 2.861 6.865 -2.883 1.00 87.88 95 ASN A N 1
ATOM 744 C CA . ASN A 1 95 ? 1.978 5.915 -2.210 1.00 87.88 95 ASN A CA 1
ATOM 745 C C . ASN A 1 95 ? 2.548 5.484 -0.852 1.00 87.88 95 ASN A C 1
ATOM 747 O O . ASN A 1 95 ? 1.844 5.519 0.150 1.00 87.88 95 ASN A O 1
ATOM 751 N N . TYR A 1 96 ? 3.847 5.183 -0.794 1.00 87.56 96 TYR A N 1
ATOM 752 C CA . TYR A 1 96 ? 4.541 4.846 0.446 1.00 87.56 96 TYR A CA 1
ATOM 753 C C . TYR A 1 96 ? 4.408 5.951 1.501 1.00 87.56 96 TYR A C 1
ATOM 755 O O . TYR A 1 96 ? 4.121 5.665 2.664 1.00 87.56 96 TYR A O 1
ATOM 763 N N . PHE A 1 97 ? 4.574 7.217 1.107 1.00 88.69 97 PHE A N 1
ATOM 764 C CA . PHE A 1 97 ? 4.433 8.341 2.031 1.00 88.69 97 PHE A CA 1
ATOM 765 C C . PHE A 1 97 ? 3.003 8.469 2.575 1.00 88.69 97 PHE A C 1
ATOM 767 O O . PHE A 1 97 ? 2.825 8.639 3.784 1.00 88.69 97 PHE A O 1
ATOM 774 N N . ILE A 1 98 ? 1.995 8.328 1.707 1.00 87.69 98 ILE A N 1
ATOM 775 C CA . ILE A 1 98 ? 0.576 8.362 2.091 1.00 87.69 98 ILE A CA 1
ATOM 776 C C . ILE A 1 98 ? 0.260 7.215 3.057 1.00 87.69 98 ILE A C 1
ATOM 778 O O . ILE A 1 98 ? -0.192 7.471 4.173 1.00 87.69 98 ILE A O 1
ATOM 782 N N . THR A 1 99 ? 0.598 5.974 2.696 1.00 87.62 99 THR A N 1
ATOM 783 C CA . THR A 1 99 ? 0.363 4.796 3.545 1.00 87.62 99 THR A CA 1
ATOM 784 C C . THR A 1 99 ? 1.077 4.921 4.891 1.00 87.62 99 THR A C 1
ATOM 786 O O . THR A 1 99 ? 0.513 4.606 5.937 1.00 87.62 99 THR A O 1
ATOM 789 N N . ARG A 1 100 ? 2.312 5.436 4.915 1.00 89.06 100 ARG A N 1
ATOM 790 C CA . ARG A 1 100 ? 3.046 5.652 6.169 1.00 89.06 100 ARG A CA 1
ATOM 791 C C . ARG A 1 100 ? 2.370 6.701 7.053 1.00 89.06 100 ARG A C 1
ATOM 793 O O . ARG A 1 100 ? 2.327 6.534 8.274 1.00 89.06 100 ARG A O 1
ATOM 800 N N . GLN A 1 101 ? 1.846 7.772 6.461 1.00 89.25 101 GLN A N 1
ATOM 801 C CA . GLN A 1 101 ? 1.104 8.801 7.189 1.00 89.25 101 GLN A CA 1
ATOM 802 C C . GLN A 1 101 ? -0.211 8.247 7.756 1.00 89.25 101 GLN A C 1
ATOM 804 O O . GLN A 1 101 ? -0.536 8.506 8.916 1.00 89.25 101 GLN A O 1
ATOM 809 N N . GLU A 1 102 ? -0.925 7.452 6.968 1.00 88.25 102 GLU A N 1
ATOM 810 C CA . GLU A 1 102 ? -2.150 6.749 7.352 1.00 88.25 102 GLU A CA 1
ATOM 811 C C . GLU A 1 102 ? -1.925 5.773 8.514 1.00 88.25 102 GLU A C 1
ATOM 813 O O . GLU A 1 102 ? -2.614 5.858 9.533 1.00 88.25 102 GLU A O 1
ATOM 818 N N . LEU A 1 103 ? -0.894 4.927 8.430 1.00 88.44 103 LEU A N 1
ATOM 819 C CA . LEU A 1 103 ? -0.509 4.015 9.513 1.00 88.44 103 LEU A CA 1
ATOM 820 C C . LEU A 1 103 ? -0.147 4.770 10.795 1.00 88.44 103 LEU A C 1
ATOM 822 O O . LEU A 1 103 ? -0.530 4.358 11.890 1.00 88.44 103 LEU A O 1
ATOM 826 N N . LYS A 1 104 ? 0.558 5.903 10.677 1.00 90.00 104 LYS A N 1
ATOM 827 C CA . LYS A 1 104 ? 0.890 6.745 11.834 1.00 90.00 104 LYS A CA 1
ATOM 828 C C . LYS A 1 104 ? -0.369 7.319 12.492 1.00 90.00 104 LYS A C 1
ATOM 830 O O . LYS A 1 104 ? -0.465 7.302 13.716 1.00 90.00 104 LYS A O 1
ATOM 835 N N . ARG A 1 105 ? -1.344 7.788 11.704 1.00 88.62 105 ARG A N 1
ATOM 836 C CA . ARG A 1 105 ? -2.634 8.285 12.222 1.00 88.62 105 ARG A CA 1
ATOM 837 C C . ARG A 1 105 ? -3.421 7.183 12.928 1.00 88.62 105 ARG A C 1
ATOM 839 O O . ARG A 1 105 ? -3.891 7.408 14.039 1.00 88.62 105 ARG A O 1
ATOM 846 N N . MET A 1 106 ? -3.497 5.997 12.327 1.00 89.19 106 MET A N 1
ATOM 847 C CA . MET A 1 106 ? -4.152 4.824 12.917 1.00 89.19 106 MET A CA 1
ATOM 848 C C . MET A 1 106 ? -3.509 4.411 14.239 1.00 89.19 106 MET A C 1
ATOM 850 O O . MET A 1 106 ? -4.206 4.204 15.231 1.00 89.19 106 MET A O 1
ATOM 854 N N . LYS A 1 107 ? -2.173 4.358 14.279 1.00 90.44 107 LYS A N 1
ATOM 855 C CA . LYS A 1 107 ? -1.429 4.040 15.500 1.00 90.44 107 LYS A CA 1
ATOM 856 C C . LYS A 1 107 ? -1.691 5.070 16.598 1.00 90.44 107 LYS A C 1
ATOM 858 O O . LYS A 1 107 ? -1.952 4.683 17.730 1.00 90.44 107 LYS A O 1
ATOM 863 N N . ASN A 1 108 ? -1.678 6.360 16.266 1.00 92.06 108 ASN A N 1
ATOM 864 C CA . ASN A 1 108 ? -1.961 7.418 17.235 1.00 92.06 108 ASN A CA 1
ATOM 865 C C . ASN A 1 108 ? -3.392 7.327 17.787 1.00 92.06 108 ASN A C 1
ATOM 867 O O . ASN A 1 108 ? -3.573 7.396 18.998 1.00 92.06 108 ASN A O 1
ATOM 871 N N . ALA A 1 109 ? -4.396 7.120 16.928 1.00 89.62 109 ALA A N 1
ATOM 872 C CA . ALA A 1 109 ? -5.778 6.937 17.371 1.00 89.62 109 ALA A CA 1
ATOM 873 C C . ALA A 1 109 ? -5.933 5.701 18.267 1.00 89.62 109 ALA A C 1
ATOM 875 O O . ALA A 1 109 ? -6.614 5.765 19.286 1.00 89.62 109 ALA A O 1
ATOM 876 N N . SER A 1 110 ? -5.248 4.603 17.933 1.00 91.25 110 SER A N 1
ATOM 877 C CA . SER A 1 110 ? -5.225 3.400 18.766 1.00 91.25 110 SER A CA 1
ATOM 878 C C . SER A 1 110 ? -4.612 3.651 20.142 1.00 91.25 110 SER A C 1
ATOM 880 O O . SER A 1 110 ? -5.169 3.190 21.135 1.00 91.25 110 SER A O 1
ATOM 882 N N . VAL A 1 111 ? -3.513 4.406 20.218 1.00 92.94 111 VAL A N 1
ATOM 883 C CA . VAL A 1 111 ? -2.885 4.774 21.495 1.00 92.94 111 VAL A CA 1
ATOM 884 C C . VAL A 1 111 ? -3.827 5.629 22.339 1.00 92.94 111 VAL A C 1
ATOM 886 O O . VAL A 1 111 ? -4.023 5.310 23.505 1.00 92.94 111 VAL A O 1
ATOM 889 N N . LEU A 1 112 ? -4.464 6.649 21.755 1.00 92.62 112 LEU A N 1
ATOM 890 C CA . LEU A 1 112 ? -5.426 7.495 22.472 1.00 92.62 112 LEU A CA 1
ATOM 891 C C . LEU A 1 112 ? -6.630 6.691 22.982 1.00 92.62 112 LEU A C 1
ATOM 893 O O . LEU A 1 112 ? -7.048 6.859 24.120 1.00 92.62 112 LEU A O 1
ATOM 897 N N . CYS A 1 113 ? -7.147 5.773 22.163 1.00 91.50 113 CYS A N 1
ATOM 898 C CA . CYS A 1 113 ? -8.215 4.855 22.556 1.00 91.50 113 CYS A CA 1
ATOM 899 C C . CYS A 1 113 ? -7.800 3.976 23.743 1.00 91.50 113 CYS A C 1
ATOM 901 O O . CYS A 1 113 ? -8.552 3.842 24.701 1.00 91.50 113 CYS A O 1
ATOM 903 N N . LYS A 1 114 ? -6.594 3.399 23.702 1.00 91.12 114 LYS A N 1
ATOM 904 C CA . LYS A 1 114 ? -6.067 2.591 24.810 1.00 91.12 114 LYS A CA 1
ATOM 905 C C . LYS A 1 114 ? -5.849 3.419 26.077 1.00 91.12 114 LYS A C 1
ATOM 907 O O . LYS A 1 114 ? -6.158 2.939 27.157 1.00 91.12 114 LYS A O 1
ATOM 912 N N . GLN A 1 115 ? -5.355 4.649 25.944 1.00 92.38 115 GLN A N 1
ATOM 913 C CA . GLN A 1 115 ? -5.164 5.563 27.072 1.00 92.38 115 GLN A CA 1
ATOM 914 C C . GLN A 1 115 ? -6.493 5.929 27.739 1.00 92.38 115 GLN A C 1
ATOM 916 O O . GLN A 1 115 ? -6.591 5.861 28.961 1.00 92.38 115 GLN A O 1
ATOM 921 N N . TRP A 1 116 ? -7.515 6.245 26.941 1.00 93.62 116 TRP A N 1
ATOM 922 C CA . TRP A 1 116 ? -8.869 6.481 27.441 1.00 93.62 116 TRP A CA 1
ATOM 923 C C . TRP A 1 116 ? -9.445 5.231 28.115 1.00 93.62 116 TRP A C 1
ATOM 925 O O . TRP A 1 116 ? -9.954 5.306 29.218 1.00 93.62 116 TRP A O 1
ATOM 935 N N . ALA A 1 117 ? -9.293 4.048 27.519 1.00 91.12 117 ALA A N 1
ATOM 936 C CA . ALA A 1 117 ? -9.743 2.803 28.144 1.00 91.12 117 ALA A CA 1
ATOM 937 C C . ALA A 1 117 ? -9.034 2.551 29.492 1.00 91.12 117 ALA A C 1
ATOM 939 O O . ALA A 1 117 ? -9.667 2.158 30.465 1.00 91.12 117 ALA A O 1
ATOM 940 N N . SER A 1 118 ? -7.734 2.850 29.576 1.00 90.38 118 SER A N 1
ATOM 941 C CA . SER A 1 118 ? -6.937 2.662 30.794 1.00 90.38 118 SER A CA 1
ATOM 942 C C . SER A 1 118 ? -7.208 3.673 31.912 1.00 90.38 118 SER A C 1
ATOM 944 O O . SER A 1 118 ? -6.700 3.479 33.015 1.00 90.38 118 SER A O 1
ATOM 946 N N . SER A 1 119 ? -7.977 4.744 31.672 1.00 91.06 119 SER A N 1
ATOM 947 C CA . SER A 1 119 ? -8.370 5.650 32.763 1.00 91.06 119 SER A CA 1
ATOM 948 C C . SER A 1 119 ? -9.399 5.021 33.702 1.00 91.06 119 SER A C 1
ATOM 950 O O . SER A 1 119 ? -9.598 5.530 34.802 1.00 91.06 119 SER A O 1
ATOM 952 N N . PHE A 1 120 ? -10.021 3.910 33.299 1.00 91.88 120 PHE A N 1
ATOM 953 C CA . PHE A 1 120 ? -10.989 3.180 34.104 1.00 91.88 120 PHE A CA 1
ATOM 954 C C . PHE A 1 120 ? -10.333 1.947 34.741 1.00 91.88 120 PHE A C 1
ATOM 956 O O . PHE A 1 120 ? -9.816 1.086 34.025 1.00 91.88 120 PHE A O 1
ATOM 963 N N . PRO A 1 121 ? -10.381 1.797 36.075 1.00 89.62 121 PRO A N 1
ATOM 964 C CA . PRO A 1 121 ? -9.669 0.729 36.782 1.00 89.62 121 PRO A CA 1
ATOM 965 C C . PRO A 1 121 ? -10.243 -0.674 36.527 1.00 89.62 121 PRO A C 1
ATOM 967 O O . PRO A 1 121 ? -9.571 -1.669 36.778 1.00 89.62 121 PRO A O 1
ATOM 970 N N . PHE A 1 122 ? -11.483 -0.764 36.039 1.00 89.94 122 PHE A N 1
ATOM 971 C CA . PHE A 1 122 ? -12.178 -2.018 35.726 1.00 89.94 122 PHE A CA 1
ATOM 972 C C . PHE A 1 122 ? -12.005 -2.467 34.264 1.00 89.94 122 PHE A C 1
ATOM 974 O O . PHE A 1 122 ? -12.539 -3.504 33.864 1.00 89.94 122 PHE A O 1
ATOM 981 N N . ILE A 1 123 ? -11.276 -1.700 33.451 1.00 89.38 123 ILE A N 1
ATOM 982 C CA . ILE A 1 123 ? -11.008 -2.033 32.054 1.00 89.38 123 ILE A CA 1
ATOM 983 C C . ILE A 1 123 ? -9.632 -2.688 31.926 1.00 89.38 123 ILE A C 1
ATOM 985 O O . ILE A 1 123 ? -8.626 -2.181 32.416 1.00 89.38 123 ILE A O 1
ATOM 989 N N . SER A 1 124 ? -9.588 -3.813 31.219 1.00 88.56 124 SER A N 1
ATOM 990 C CA . SER A 1 124 ? -8.384 -4.570 30.892 1.00 88.56 124 SER A CA 1
ATOM 991 C C . SER A 1 124 ? -8.259 -4.772 29.376 1.00 88.56 124 SER A C 1
ATOM 993 O O . SER A 1 124 ? -9.188 -4.531 28.602 1.00 88.56 124 SER A O 1
ATOM 995 N N . GLU A 1 125 ? -7.097 -5.230 28.904 1.00 85.06 125 GLU A N 1
ATOM 996 C CA . GLU A 1 125 ? -6.945 -5.563 27.479 1.00 85.06 125 GLU A CA 1
ATOM 997 C C . GLU A 1 125 ? -7.830 -6.749 27.054 1.00 85.06 125 GLU A C 1
ATOM 999 O O . GLU A 1 125 ? -8.195 -6.848 25.886 1.00 85.06 125 GLU A O 1
ATOM 1004 N N . GLU A 1 126 ? -8.218 -7.620 27.988 1.00 86.19 126 GLU A N 1
ATOM 1005 C CA . GLU A 1 126 ? -9.051 -8.797 27.710 1.00 86.19 126 GLU A CA 1
ATOM 1006 C C . GLU A 1 126 ? -10.520 -8.433 27.479 1.00 86.19 126 GLU A C 1
ATOM 1008 O O . GLU A 1 126 ? -11.209 -9.081 26.689 1.00 86.19 126 GLU A O 1
ATOM 1013 N N . ASN A 1 127 ? -11.001 -7.381 28.146 1.00 87.88 127 ASN A N 1
ATOM 1014 C CA . ASN A 1 127 ? -12.388 -6.939 28.051 1.00 87.88 127 ASN A CA 1
ATOM 1015 C C . ASN A 1 127 ? -12.595 -5.778 27.062 1.00 87.88 127 ASN A C 1
ATOM 1017 O O . ASN A 1 127 ? -13.723 -5.304 26.913 1.00 87.88 127 ASN A O 1
ATOM 1021 N N . THR A 1 128 ? -11.535 -5.375 26.349 1.00 89.94 128 THR A N 1
ATOM 1022 C CA . THR A 1 128 ? -11.543 -4.276 25.377 1.00 89.94 128 THR A CA 1
ATOM 1023 C C . THR A 1 128 ? -11.170 -4.764 23.983 1.00 89.94 128 THR A C 1
ATOM 1025 O O . THR A 1 128 ? -10.067 -5.247 23.739 1.00 89.94 128 THR A O 1
ATOM 1028 N N . GLN A 1 12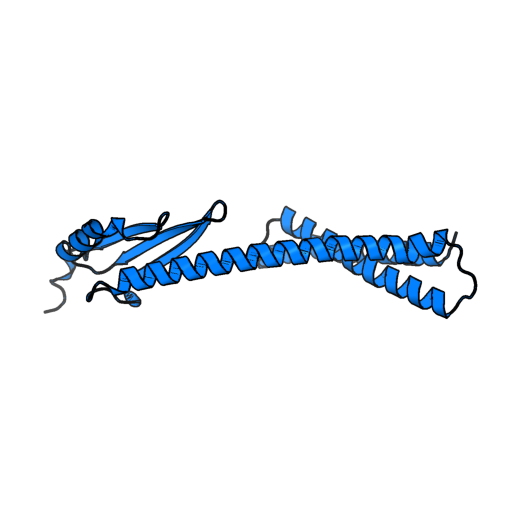9 ? -12.052 -4.546 23.011 1.00 90.81 129 GLN A N 1
ATOM 1029 C CA . GLN A 1 129 ? -11.762 -4.785 21.600 1.00 90.81 129 GLN A CA 1
ATOM 1030 C C . GLN A 1 129 ? -11.831 -3.486 20.812 1.00 90.81 129 GLN A C 1
ATOM 1032 O O . GLN A 1 129 ? -12.849 -2.798 20.788 1.00 90.81 129 GLN A O 1
ATOM 1037 N N . LEU A 1 130 ? -10.757 -3.180 20.091 1.00 90.56 130 LEU A N 1
ATOM 1038 C CA . LEU A 1 130 ? -10.671 -1.989 19.261 1.00 90.56 130 LEU A CA 1
ATOM 1039 C C . LEU A 1 130 ? -10.647 -2.376 17.780 1.00 90.56 130 LEU A C 1
ATOM 1041 O O . LEU A 1 130 ? -9.731 -3.056 17.317 1.00 90.56 130 LEU A O 1
ATOM 1045 N N . LYS A 1 131 ? -11.645 -1.914 17.023 1.00 90.12 131 LYS A N 1
ATOM 1046 C CA . LYS A 1 131 ? -11.740 -2.110 15.571 1.00 90.12 131 LYS A CA 1
ATOM 1047 C C . LYS A 1 131 ? -11.668 -0.757 14.879 1.00 90.12 131 LYS A C 1
ATOM 1049 O O . LYS A 1 131 ? -12.677 -0.064 14.770 1.00 90.12 131 LYS A O 1
ATOM 1054 N N . LEU A 1 132 ? -10.474 -0.396 14.416 1.00 87.81 132 LEU A N 1
ATOM 1055 C CA . LEU A 1 132 ? -10.226 0.829 13.658 1.00 87.81 132 LEU A CA 1
ATOM 1056 C C . LEU A 1 132 ? -10.100 0.532 12.165 1.00 87.81 132 LEU A C 1
ATOM 1058 O O . LEU A 1 132 ? -9.526 -0.480 11.767 1.00 87.81 132 LEU A O 1
ATOM 1062 N N . HIS A 1 133 ? -10.564 1.466 11.350 1.00 86.88 133 HIS A N 1
ATOM 1063 C CA . HIS A 1 133 ? -10.349 1.523 9.912 1.00 86.88 133 HIS A CA 1
ATOM 1064 C C . HIS A 1 133 ? -10.129 2.978 9.482 1.00 86.88 133 HIS A C 1
ATOM 1066 O O . HIS A 1 133 ? -10.391 3.917 10.229 1.00 86.88 133 HIS A O 1
ATOM 1072 N N . LEU A 1 134 ? -9.605 3.180 8.276 1.00 83.88 134 LEU A N 1
ATOM 1073 C CA . LEU A 1 134 ? -9.459 4.514 7.700 1.00 83.88 134 LEU A CA 1
ATOM 1074 C C . LEU A 1 134 ? -10.642 4.804 6.787 1.00 83.88 134 LEU A C 1
ATOM 1076 O O . LEU A 1 134 ? -10.900 4.047 5.852 1.00 83.88 134 LEU A O 1
ATOM 1080 N N . ARG A 1 135 ? -11.309 5.931 7.024 1.00 82.69 135 ARG A N 1
ATOM 1081 C CA . ARG A 1 135 ? -12.322 6.488 6.130 1.00 82.69 135 ARG A CA 1
ATOM 1082 C C . ARG A 1 135 ? -11.934 7.918 5.783 1.00 82.69 135 ARG A C 1
ATOM 1084 O O . ARG A 1 135 ? -11.678 8.727 6.668 1.00 82.69 135 ARG A O 1
ATOM 1091 N N . GLU A 1 136 ? -11.795 8.211 4.490 1.00 82.56 136 GLU A N 1
ATOM 1092 C CA . GLU A 1 136 ? -11.406 9.547 3.993 1.00 82.56 136 GLU A CA 1
ATOM 1093 C C . GLU A 1 136 ? -10.139 10.120 4.674 1.00 82.56 136 GLU A C 1
ATOM 1095 O O . GLU A 1 136 ? -10.022 11.313 4.957 1.00 82.56 136 GLU A O 1
ATOM 1100 N N . GLY A 1 137 ? -9.168 9.252 4.985 1.00 79.50 137 GLY A N 1
ATOM 1101 C CA . GLY A 1 137 ? -7.913 9.636 5.643 1.00 79.50 137 GLY A CA 1
ATOM 1102 C C . GLY A 1 137 ? -8.031 9.965 7.139 1.00 79.50 137 GLY A C 1
ATOM 1103 O O . GLY A 1 137 ? -7.043 10.417 7.740 1.00 79.50 137 GLY A O 1
ATOM 1104 N N . LYS A 1 138 ? -9.201 9.733 7.747 1.00 85.44 138 LYS A N 1
ATOM 1105 C CA . LYS A 1 138 ? -9.452 9.832 9.188 1.00 85.44 138 LYS A CA 1
ATOM 1106 C C . LYS A 1 138 ? -9.653 8.432 9.788 1.00 85.44 138 LYS A C 1
ATOM 1108 O O . LYS A 1 138 ? -10.263 7.579 9.146 1.00 85.44 138 LYS A O 1
ATOM 1113 N N . PRO A 1 139 ? -9.111 8.163 10.986 1.00 86.69 139 PRO A N 1
ATOM 1114 C CA . PRO A 1 139 ? -9.376 6.916 11.687 1.00 86.69 139 PRO A CA 1
ATOM 1115 C C . PRO A 1 139 ? -10.816 6.928 12.214 1.00 86.69 139 PRO A C 1
ATOM 1117 O O . PRO A 1 139 ? -11.180 7.794 13.006 1.00 86.69 139 PRO A O 1
ATOM 1120 N N . GLU A 1 140 ? -11.616 5.967 11.771 1.00 90.44 140 GLU A N 1
ATOM 1121 C CA . GLU A 1 140 ? -12.970 5.705 12.255 1.00 90.44 140 GLU A CA 1
ATOM 1122 C C . GLU A 1 140 ? -13.041 4.278 12.789 1.00 90.44 140 GLU A C 1
ATOM 1124 O O . GLU A 1 140 ? -12.255 3.405 12.413 1.00 90.44 140 GLU A O 1
ATOM 1129 N N . GLY A 1 141 ? -13.966 4.005 13.698 1.00 90.62 141 GLY A N 1
ATOM 1130 C CA . GLY A 1 141 ? -14.055 2.660 14.233 1.00 90.62 141 GLY A CA 1
ATOM 1131 C C . GLY A 1 141 ? -14.956 2.529 15.428 1.00 90.62 141 GLY A C 1
ATOM 1132 O O . GLY A 1 141 ? -15.705 3.436 15.773 1.00 90.62 141 GLY A O 1
ATOM 1133 N N . LYS A 1 142 ? -14.860 1.373 16.068 1.00 92.12 142 LYS A N 1
ATOM 1134 C CA . LYS A 1 142 ? -15.561 1.113 17.313 1.00 92.12 142 LYS A CA 1
ATOM 1135 C C . LYS A 1 142 ? -14.642 0.532 18.367 1.00 92.12 142 LYS A C 1
ATOM 1137 O O . LYS A 1 142 ? -13.788 -0.309 18.071 1.00 92.12 142 LYS A O 1
ATOM 1142 N N . MET A 1 143 ? -14.851 0.995 19.585 1.00 92.31 143 MET A N 1
ATOM 1143 C CA . MET A 1 143 ? -14.334 0.407 20.800 1.00 92.31 143 MET A CA 1
ATOM 1144 C C . MET A 1 143 ? -15.472 -0.366 21.450 1.00 92.31 143 MET A C 1
ATOM 1146 O O . MET A 1 143 ? -16.535 0.190 21.718 1.00 92.31 143 MET A O 1
ATOM 1150 N N . ILE A 1 144 ? -15.250 -1.657 21.647 1.00 92.00 144 ILE A N 1
ATOM 1151 C CA . ILE A 1 144 ? -16.189 -2.562 22.287 1.00 92.00 144 ILE A CA 1
ATOM 1152 C C . ILE A 1 144 ? -15.628 -2.891 23.662 1.00 92.00 144 ILE A C 1
ATOM 1154 O O . ILE A 1 144 ? -14.508 -3.396 23.748 1.00 92.00 144 ILE A O 1
ATOM 1158 N N . ILE A 1 145 ? -16.404 -2.633 24.707 1.00 91.19 145 ILE A N 1
ATOM 1159 C CA . ILE A 1 145 ? -16.075 -3.030 26.075 1.00 91.19 145 ILE A CA 1
ATOM 1160 C C . ILE A 1 145 ? -17.115 -4.046 26.529 1.00 91.19 145 ILE A C 1
ATOM 1162 O O . ILE A 1 145 ? -18.320 -3.817 26.421 1.00 91.19 145 ILE A O 1
ATOM 1166 N N . THR A 1 146 ? -16.647 -5.190 27.005 1.00 91.12 146 THR A N 1
ATOM 1167 C CA . THR A 1 146 ? -17.487 -6.295 27.486 1.00 91.12 146 THR A CA 1
ATOM 1168 C C . THR A 1 146 ? -17.273 -6.520 28.977 1.00 91.12 146 THR A C 1
ATOM 1170 O O . THR A 1 146 ? -16.285 -6.055 29.532 1.00 91.12 146 THR A O 1
ATOM 1173 N N . ASN A 1 147 ? -18.153 -7.287 29.617 1.00 88.31 147 ASN A N 1
ATOM 1174 C CA . ASN A 1 147 ? -17.982 -7.740 31.001 1.00 88.31 147 ASN A CA 1
ATOM 1175 C C . ASN A 1 147 ? -17.890 -6.609 32.038 1.00 88.31 147 ASN A C 1
ATOM 1177 O O . ASN A 1 147 ? -17.091 -6.679 32.968 1.00 88.31 147 ASN A O 1
ATOM 1181 N N . VAL A 1 148 ? -18.719 -5.579 31.881 1.00 89.06 148 VAL A N 1
ATOM 1182 C CA . VAL A 1 148 ? -18.863 -4.489 32.858 1.00 89.06 148 VAL A CA 1
ATOM 1183 C C . VAL A 1 148 ? -20.230 -4.540 33.539 1.00 89.06 148 VAL A C 1
ATOM 1185 O O . VAL A 1 148 ? -21.167 -5.157 33.025 1.00 89.06 148 VAL A O 1
ATOM 1188 N N . THR A 1 149 ? -20.356 -3.920 34.709 1.00 90.25 149 THR A N 1
ATOM 1189 C CA . THR A 1 149 ? -21.655 -3.730 35.374 1.00 90.25 149 THR A CA 1
A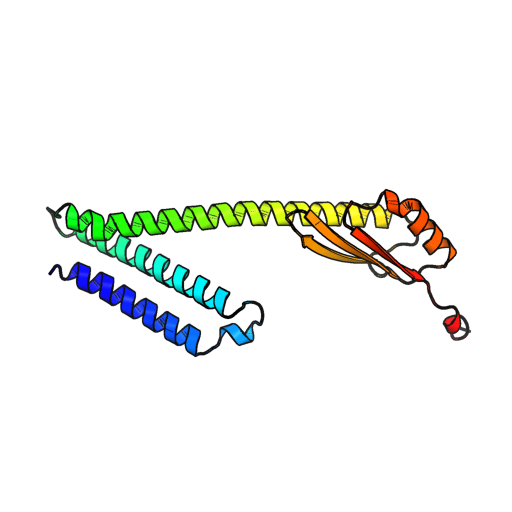TOM 1190 C C . THR A 1 149 ? -22.451 -2.603 34.708 1.00 90.25 149 THR A C 1
ATOM 1192 O O . THR A 1 149 ? -21.903 -1.814 33.937 1.00 90.25 149 THR A O 1
ATOM 1195 N N . GLU A 1 150 ? -23.751 -2.497 34.999 1.00 88.12 150 GLU A N 1
ATOM 1196 C CA . GLU A 1 150 ? -24.574 -1.390 34.484 1.00 88.12 150 GLU A CA 1
ATOM 1197 C C . GLU A 1 150 ? -24.092 -0.020 34.987 1.00 88.12 150 GLU A C 1
ATOM 1199 O O . GLU A 1 150 ? -24.055 0.942 34.221 1.00 88.12 150 GLU A O 1
ATOM 1204 N N . GLU A 1 151 ? -23.641 0.061 36.241 1.00 88.19 151 GLU A N 1
ATOM 1205 C CA . GLU A 1 151 ? -23.065 1.282 36.821 1.00 88.19 151 GLU A CA 1
ATOM 1206 C C . GLU A 1 151 ? -21.784 1.702 36.085 1.00 88.19 151 GLU A C 1
ATOM 1208 O O . GLU A 1 151 ? -21.651 2.853 35.666 1.00 88.19 151 GLU A O 1
ATOM 1213 N N . GLN A 1 152 ? -20.881 0.747 35.834 1.00 90.25 152 GLN A N 1
ATOM 1214 C CA . GLN A 1 152 ? -19.656 0.964 35.056 1.00 90.25 152 GLN A CA 1
ATOM 1215 C C . GLN A 1 152 ? -19.963 1.352 33.605 1.00 90.25 152 GLN A C 1
ATOM 1217 O O . GLN A 1 152 ? -19.294 2.208 33.026 1.00 90.25 152 GLN A O 1
ATOM 1222 N N . ALA A 1 153 ? -20.995 0.755 33.004 1.00 89.81 153 ALA A N 1
ATOM 1223 C CA . ALA A 1 153 ? -21.439 1.127 31.667 1.00 89.81 153 ALA A CA 1
ATOM 1224 C C . ALA A 1 153 ? -21.941 2.579 31.628 1.00 89.81 153 ALA A C 1
ATOM 1226 O O . ALA A 1 153 ? -21.593 3.324 30.708 1.00 89.81 153 ALA A O 1
ATOM 1227 N N . SER A 1 154 ? -22.704 3.008 32.637 1.00 89.31 154 SER A N 1
ATOM 1228 C CA . SER A 1 154 ? -23.154 4.398 32.762 1.00 89.31 154 SER A CA 1
ATOM 1229 C C . SER A 1 154 ? -21.978 5.368 32.920 1.00 89.31 154 SER A C 1
ATOM 1231 O O . SER A 1 154 ? -21.964 6.428 32.287 1.00 89.31 154 SER A O 1
ATOM 1233 N N . GLU A 1 155 ? -20.963 4.999 33.706 1.00 90.38 155 GLU A N 1
ATOM 1234 C CA . GLU A 1 155 ? -19.730 5.780 33.854 1.00 90.38 155 GLU A CA 1
ATOM 1235 C C . GLU A 1 155 ? -19.012 5.958 32.505 1.00 90.38 155 GLU A C 1
ATOM 1237 O O . GLU A 1 155 ? -18.695 7.085 32.111 1.00 90.38 155 GLU A O 1
ATOM 1242 N N . LEU A 1 156 ? -18.859 4.879 31.732 1.00 90.50 156 LEU A N 1
ATOM 1243 C CA . LEU A 1 156 ? -18.237 4.922 30.405 1.00 90.50 156 LEU A CA 1
ATOM 1244 C C . LEU A 1 156 ? -19.000 5.808 29.417 1.00 90.50 156 LEU A C 1
ATOM 1246 O O . LEU A 1 156 ? -18.393 6.566 28.655 1.00 90.50 156 LEU A O 1
ATOM 1250 N N . TYR A 1 157 ? -20.334 5.749 29.433 1.00 90.75 157 TYR A N 1
ATOM 1251 C CA . TYR A 1 157 ? -21.152 6.605 28.578 1.00 90.75 157 TYR A CA 1
ATOM 1252 C C . TYR A 1 157 ? -21.069 8.082 28.975 1.00 90.75 157 TYR A C 1
ATOM 1254 O O . TYR A 1 157 ? -21.103 8.940 28.088 1.00 90.75 157 TYR A O 1
ATOM 1262 N N . SER A 1 158 ? -20.896 8.386 30.265 1.00 91.06 158 SER A N 1
ATOM 1263 C CA . SER A 1 158 ? -20.743 9.765 30.746 1.00 91.06 158 SER A CA 1
ATOM 1264 C C . SER A 1 158 ? -19.458 10.436 30.235 1.00 91.06 158 SER A C 1
ATOM 1266 O O . SER A 1 158 ? -19.482 11.615 29.883 1.00 91.06 158 SER A O 1
ATOM 1268 N N . GLN A 1 159 ? -18.373 9.668 30.082 1.00 90.50 159 GLN A N 1
ATOM 1269 C CA . GLN A 1 159 ? -17.066 10.150 29.608 1.00 90.50 159 GLN A CA 1
ATOM 1270 C C . GLN A 1 159 ? -16.815 9.892 28.113 1.00 90.50 159 GLN A C 1
ATOM 1272 O O . GLN A 1 159 ? -15.707 10.074 27.604 1.00 90.50 159 GLN A O 1
ATOM 1277 N N . LYS A 1 160 ? -17.850 9.502 27.358 1.00 88.44 160 LYS A N 1
ATOM 1278 C CA . LYS A 1 160 ? -17.755 9.244 25.910 1.00 88.44 160 LYS A CA 1
ATOM 1279 C C . LYS A 1 160 ? -17.240 10.452 25.114 1.00 88.44 160 LYS A C 1
ATOM 1281 O O . LYS A 1 160 ? -16.705 10.278 24.022 1.00 88.44 160 LYS A O 1
ATOM 1286 N N . GLN A 1 161 ? -17.424 11.669 25.626 1.00 87.81 161 GLN A N 1
ATOM 1287 C CA . GLN A 1 161 ? -17.000 12.902 24.952 1.00 87.81 161 GLN A CA 1
ATOM 1288 C C . GLN A 1 161 ? -15.474 13.016 24.817 1.00 87.81 161 GLN A C 1
ATOM 1290 O O . GLN A 1 161 ? -15.003 13.645 23.869 1.00 87.81 161 GLN A O 1
ATOM 1295 N N . ASP A 1 162 ? -14.723 12.360 25.705 1.00 87.88 162 ASP A N 1
ATOM 1296 C CA . ASP A 1 162 ? -13.256 12.358 25.706 1.00 87.88 162 ASP A CA 1
ATOM 1297 C C . ASP A 1 162 ? -12.659 11.308 24.755 1.00 87.88 162 ASP A C 1
ATOM 1299 O O . ASP A 1 162 ? -11.450 11.274 24.510 1.00 87.88 162 ASP A O 1
ATOM 1303 N N . LEU A 1 163 ? -13.509 10.456 24.175 1.00 88.62 163 LEU A N 1
ATOM 1304 C CA . LEU A 1 163 ? -13.100 9.474 23.184 1.00 88.62 163 LEU A CA 1
ATOM 1305 C C . LEU A 1 163 ? -12.680 10.183 21.880 1.00 88.62 163 LEU A C 1
ATOM 1307 O O . LEU A 1 163 ? -13.328 11.146 21.451 1.00 88.62 163 LEU A O 1
ATOM 1311 N N . PRO A 1 164 ? -11.627 9.710 21.186 1.00 86.38 164 PRO A N 1
ATOM 1312 C CA . PRO A 1 164 ? -11.230 10.289 19.909 1.00 86.38 164 PRO A CA 1
ATOM 1313 C C . PRO A 1 164 ? -12.393 10.376 18.909 1.00 86.38 164 PRO A C 1
ATOM 1315 O O . PRO A 1 164 ? -13.168 9.436 18.732 1.00 86.38 164 PRO A O 1
ATOM 1318 N N . LYS A 1 165 ? -12.497 11.517 18.215 1.00 85.75 165 LYS A N 1
ATOM 1319 C CA . LYS A 1 165 ? -13.546 11.760 17.211 1.00 85.75 165 LYS A CA 1
ATOM 1320 C C . LYS A 1 165 ? -13.545 10.662 16.142 1.00 85.75 165 LYS A C 1
ATOM 1322 O O . LYS A 1 165 ? -12.487 10.316 15.626 1.00 85.75 165 LYS A O 1
ATOM 1327 N N . GLY A 1 166 ? -14.732 10.179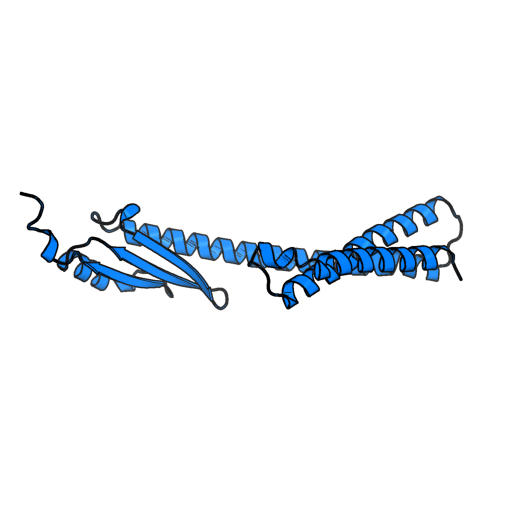 15.775 1.00 83.56 166 GLY A N 1
ATOM 1328 C CA . GLY A 1 166 ? -14.907 9.108 14.783 1.00 83.56 166 GLY A CA 1
ATOM 1329 C C . GLY A 1 166 ? -14.878 7.692 15.366 1.00 83.56 166 GLY A C 1
ATOM 1330 O O . GLY A 1 166 ? -15.078 6.731 14.624 1.00 83.56 166 GLY A O 1
ATOM 1331 N N . ILE A 1 167 ? -14.660 7.551 16.678 1.00 89.62 167 ILE A N 1
ATOM 1332 C CA . ILE A 1 167 ? -14.743 6.268 17.376 1.00 89.62 167 ILE A CA 1
ATOM 1333 C C . ILE A 1 167 ? -16.101 6.152 18.070 1.00 89.62 167 ILE A C 1
ATOM 1335 O O . ILE A 1 167 ? -16.530 7.047 18.796 1.00 89.62 167 ILE A O 1
ATOM 1339 N N . PHE A 1 168 ? -16.785 5.039 17.834 1.00 90.19 168 PHE A N 1
ATOM 1340 C CA . PHE A 1 168 ? -18.036 4.682 18.492 1.00 90.19 168 PHE A CA 1
ATOM 1341 C C . PHE A 1 168 ? -17.758 3.781 19.694 1.00 90.19 168 PHE A C 1
ATOM 1343 O O . PHE A 1 168 ? -16.877 2.927 19.640 1.00 90.19 168 PHE A O 1
ATOM 1350 N N . LEU A 1 169 ? -18.509 3.974 20.774 1.00 91.00 169 LEU A N 1
ATOM 1351 C CA . LEU A 1 169 ? -18.398 3.181 21.993 1.00 91.00 169 LEU A CA 1
ATOM 1352 C C . LEU A 1 169 ? -19.589 2.224 22.088 1.00 91.00 169 LEU A C 1
ATOM 1354 O O . LEU A 1 169 ? -20.725 2.689 22.210 1.00 91.00 169 LEU A O 1
ATOM 1358 N N . ASP A 1 170 ? -19.307 0.923 22.067 1.00 90.12 170 ASP A N 1
ATOM 1359 C CA . ASP A 1 170 ? -20.274 -0.150 22.301 1.00 90.12 170 ASP A CA 1
ATOM 1360 C C . ASP A 1 170 ? -19.942 -0.819 23.643 1.00 90.12 170 ASP A C 1
ATOM 1362 O O . ASP A 1 170 ? -18.878 -1.422 23.788 1.00 90.12 170 ASP A O 1
ATOM 1366 N N . VAL A 1 171 ? -20.841 -0.732 24.624 1.00 88.12 171 VAL A N 1
ATOM 1367 C CA . VAL A 1 171 ? -20.653 -1.354 25.941 1.00 88.12 171 VAL A CA 1
ATOM 1368 C C . VAL A 1 171 ? -21.662 -2.483 26.113 1.00 88.12 171 VAL A C 1
ATOM 1370 O O . VAL A 1 171 ? -22.860 -2.279 25.925 1.00 88.12 171 VAL A O 1
ATOM 1373 N N . TYR A 1 172 ? -21.182 -3.673 26.470 1.00 88.00 172 TYR A N 1
ATOM 1374 C CA . TYR A 1 172 ? -22.013 -4.851 26.715 1.00 88.00 172 TYR A CA 1
ATOM 1375 C C . TYR A 1 172 ? -21.892 -5.273 28.184 1.00 88.00 172 TYR A C 1
ATOM 1377 O O . TYR A 1 172 ? -20.883 -5.886 28.557 1.00 88.00 172 TYR A O 1
ATOM 1385 N N . PRO A 1 173 ? -22.892 -4.946 29.023 1.00 84.31 173 PRO A N 1
ATOM 1386 C CA . PRO A 1 173 ? -22.885 -5.349 30.418 1.00 84.31 173 PRO A CA 1
ATOM 1387 C C . PRO A 1 173 ? -23.098 -6.861 30.571 1.00 84.31 173 PRO A C 1
ATOM 1389 O O . PRO A 1 173 ? -23.686 -7.518 29.704 1.00 84.31 173 PRO A O 1
ATOM 1392 N N . VAL A 1 174 ? -22.615 -7.428 31.680 1.00 80.38 174 VAL A N 1
ATOM 1393 C CA . VAL A 1 174 ? -22.867 -8.838 32.023 1.00 80.38 174 VAL A CA 1
ATOM 1394 C C . VAL A 1 174 ? -24.366 -9.019 32.278 1.00 80.38 174 VAL A C 1
ATOM 1396 O O . VAL A 1 174 ? -24.915 -8.395 33.180 1.00 80.38 174 VAL A O 1
ATOM 1399 N N . LYS A 1 175 ? -25.040 -9.884 31.506 1.00 61.38 175 LYS A N 1
ATOM 1400 C CA . LYS A 1 175 ? -26.432 -10.268 31.795 1.00 61.38 175 LYS A CA 1
ATOM 1401 C C . LYS A 1 175 ? -26.491 -11.007 33.134 1.00 61.38 175 LYS A C 1
ATOM 1403 O O . LYS A 1 175 ? -25.758 -11.975 33.332 1.00 61.38 175 LYS A O 1
ATOM 1408 N N . GLU A 1 176 ? -27.384 -10.576 34.023 1.00 54.84 176 GLU A N 1
ATOM 1409 C CA . GLU A 1 176 ? -27.511 -11.106 35.389 1.00 54.84 176 GLU A CA 1
ATOM 1410 C C . GLU A 1 176 ? -27.867 -12.601 35.494 1.00 54.84 176 GLU A C 1
ATOM 1412 O O . GLU A 1 176 ? -27.686 -13.181 36.562 1.00 54.84 176 GLU A O 1
ATOM 1417 N N . ASP A 1 177 ? -28.256 -13.270 34.404 1.00 48.41 177 ASP A N 1
ATOM 1418 C CA . ASP A 1 177 ? -28.633 -14.696 34.407 1.00 48.41 177 ASP A CA 1
ATOM 1419 C C . ASP A 1 177 ? -27.506 -15.678 34.795 1.00 48.41 177 ASP A C 1
ATOM 1421 O O . ASP A 1 177 ? -27.784 -16.837 35.093 1.00 48.41 177 ASP A O 1
ATOM 1425 N N . ASN A 1 178 ? -26.239 -15.248 34.844 1.00 44.84 178 ASN A N 1
ATOM 1426 C CA . ASN A 1 178 ? -25.106 -16.117 35.204 1.00 44.84 178 ASN A CA 1
ATOM 1427 C C . ASN A 1 178 ? -24.598 -15.964 36.649 1.00 44.84 178 ASN A C 1
ATOM 1429 O O . ASN A 1 178 ? -23.633 -16.634 37.020 1.00 44.84 178 ASN A O 1
ATOM 1433 N N . LYS A 1 179 ? -25.237 -15.144 37.498 1.00 43.31 179 LYS A N 1
ATOM 1434 C CA . LYS A 1 179 ? -24.850 -15.036 38.923 1.00 43.31 179 LYS A CA 1
ATOM 1435 C C . LYS A 1 179 ? -25.187 -16.288 39.755 1.00 43.31 179 LYS A C 1
ATOM 1437 O O . LYS A 1 179 ? -24.648 -16.433 40.844 1.00 43.31 179 LYS A O 1
ATOM 1442 N N . ASN A 1 180 ? -26.008 -17.210 39.240 1.00 42.81 180 ASN A N 1
ATOM 1443 C CA . ASN A 1 180 ? -26.480 -18.391 39.981 1.00 42.81 180 ASN A CA 1
ATOM 1444 C C . ASN A 1 180 ? -25.735 -19.707 39.676 1.00 42.81 180 ASN A C 1
ATOM 1446 O O . ASN A 1 180 ? -26.139 -20.750 40.180 1.00 42.81 180 ASN A O 1
ATOM 1450 N N . LEU A 1 181 ? -24.673 -19.699 38.862 1.00 44.50 181 LEU A N 1
ATOM 1451 C CA . LEU A 1 181 ? -23.938 -20.926 38.491 1.00 44.50 181 LEU A CA 1
ATOM 1452 C C . LEU A 1 181 ? -22.577 -21.086 39.180 1.00 44.50 181 LEU A C 1
ATOM 1454 O O . LEU A 1 181 ? -21.852 -22.034 38.889 1.00 44.50 181 LEU A O 1
ATOM 1458 N N . ILE A 1 182 ? -22.230 -20.185 40.100 1.00 44.38 182 ILE A N 1
ATOM 1459 C CA . ILE A 1 182 ? -21.021 -20.294 40.920 1.00 44.38 182 ILE A CA 1
ATOM 1460 C C . ILE A 1 182 ? -21.443 -20.208 42.387 1.00 44.38 182 ILE A C 1
ATOM 1462 O O . ILE A 1 182 ? -21.279 -19.177 43.035 1.00 44.38 182 ILE A O 1
ATOM 1466 N N . HIS A 1 183 ? -22.034 -21.290 42.886 1.00 38.03 183 HIS A N 1
ATOM 1467 C CA . HIS A 1 183 ? -22.101 -21.588 44.312 1.00 38.03 183 HIS A CA 1
ATOM 1468 C C . HIS A 1 183 ? -21.874 -23.078 44.540 1.00 38.03 183 HIS A C 1
ATOM 1470 O O . HIS A 1 183 ? -22.411 -23.879 43.742 1.00 38.03 183 HIS A O 1
#

Foldseek 3Di:
DPVLVVVLVVLLVVLVVVLVVVLVVPPVVVVVPDDNVRSVVVSVLVSLLVSLVVLQVSLVVCPVVDDDDDPVSNCVSHVVSVVSNVVVVVVVVVVVVLVVLLVVQQVVLVVQQVVLQVVDPPGDPVQWDWDWDDDPSHIATEIEGEAAAPVVVVVCVVCVVSRPPRYHYHYYYDDPPPPPPPD

Secondary structure (DSSP, 8-state):
--HHHHHHHHHHHHHHHHHHHHHHTTGGGTT--S-HHHHHHHHHHHHHHHHHHHHHHHHHHHHHH-S---HHHHIIIIIHHHHHHHHHHHHHHHHHHHHHHHHHHHHHHHHHHHHHHHTSTT--SSSEEEEEEEETTEEEEEEEEEEE-HHHHHHHHHTGGGSPTTEEEEEEEPPGGGTTS--

pLDDT: mean 84.85, std 10.7, range [38.03, 93.81]

Sequence (183 aa):
MNIMIMVQFGSLFLIFFIAFILYSSRLWKVSGLFGSSDVISILLQLVLITWAIVSFFVGLIKMIIVSGLAVSTIVLTMGIPILLIAFFSIKIYRNYFITRQELKRMKNASVLCKQWASSFPFISEENTQLKLHLREGKPEGKMIITNVTEEQASELYSQKQDLPKGIFLDVYPVKEDNKNLIH

Radius of gyration: 28.39 Å; chains: 1; bounding box: 59×34×83 Å